Protein AF-A0A238XUE8-F1 (afdb_monomer_lite)

Organism: Halorubrum ezzemoulense (NCBI:txid337243)

Foldseek 3Di:
DAEEEFEAPEPVRVVVQVVCVVVVHHYDYHHPCPYVVVVVPPDPDDD

Radius of gyration: 14.0 Å; chains: 1; bounding box: 44×12×30 Å

Structure (mmCIF, N/CA/C/O backbone):
data_AF-A0A238XUE8-F1
#
_entry.id   AF-A0A238XUE8-F1
#
loop_
_atom_site.group_PDB
_atom_site.id
_atom_site.type_symbol
_atom_site.label_atom_id
_atom_site.label_alt_id
_atom_site.label_comp_id
_atom_site.label_asym_id
_atom_site.label_entity_id
_atom_site.label_seq_id
_atom_site.pdbx_PDB_ins_code
_atom_site.Cartn_x
_atom_site.Cartn_y
_atom_site.Cartn_z
_atom_site.occupancy
_atom_site.B_iso_or_equiv
_atom_site.auth_seq_id
_atom_site.auth_comp_id
_atom_site.auth_asym_id
_atom_site.auth_atom_id
_atom_site.pdbx_PDB_model_num
ATOM 1 N N . MET A 1 1 ? -14.571 -1.575 11.468 1.00 64.31 1 MET A N 1
ATOM 2 C CA . MET A 1 1 ? -13.310 -1.954 10.808 1.00 64.31 1 MET A CA 1
ATOM 3 C C . MET A 1 1 ? -13.428 -1.457 9.385 1.00 64.31 1 MET A C 1
ATOM 5 O O . MET A 1 1 ? -14.490 -1.659 8.808 1.00 64.31 1 MET A O 1
ATOM 9 N N . THR A 1 2 ? -12.454 -0.692 8.906 1.00 78.75 2 THR A N 1
ATOM 10 C CA . THR A 1 2 ? -12.519 -0.068 7.581 1.00 78.75 2 THR A CA 1
ATOM 11 C C . THR A 1 2 ? -11.393 -0.641 6.749 1.00 78.75 2 THR A C 1
ATOM 13 O O . THR A 1 2 ? -10.233 -0.516 7.141 1.00 78.75 2 THR A O 1
ATOM 16 N N . ASP A 1 3 ? -11.760 -1.242 5.625 1.00 91.50 3 ASP A N 1
ATOM 17 C CA . ASP A 1 3 ? -10.820 -1.856 4.700 1.00 91.50 3 ASP A CA 1
ATOM 18 C C . ASP A 1 3 ? -10.388 -0.831 3.647 1.00 91.50 3 ASP A C 1
ATOM 20 O O . ASP A 1 3 ? -11.201 -0.060 3.126 1.00 91.50 3 ASP A O 1
ATOM 24 N N . VAL A 1 4 ? -9.097 -0.810 3.335 1.00 92.25 4 VAL A N 1
ATOM 25 C CA . VAL A 1 4 ? -8.487 0.123 2.389 1.00 92.25 4 VAL A CA 1
ATOM 26 C C . VAL A 1 4 ? -7.799 -0.671 1.285 1.00 92.25 4 VAL A C 1
ATOM 28 O O . VAL A 1 4 ? -6.780 -1.323 1.506 1.00 92.25 4 VAL A O 1
ATOM 31 N N . ALA A 1 5 ? -8.339 -0.587 0.071 1.00 94.69 5 ALA A N 1
ATOM 32 C CA . ALA A 1 5 ? -7.715 -1.147 -1.122 1.00 94.69 5 ALA A CA 1
ATOM 33 C C . ALA A 1 5 ? -6.945 -0.059 -1.881 1.00 94.69 5 ALA A C 1
ATOM 35 O O . ALA A 1 5 ? -7.500 0.987 -2.220 1.00 94.69 5 ALA A O 1
ATOM 36 N N . ILE A 1 6 ? -5.668 -0.310 -2.162 1.00 92.75 6 ILE A N 1
ATOM 37 C CA . ILE A 1 6 ? -4.774 0.612 -2.868 1.00 92.75 6 ILE A CA 1
ATOM 38 C C . ILE A 1 6 ? -4.342 -0.041 -4.177 1.00 92.75 6 ILE A C 1
ATOM 40 O O . ILE A 1 6 ? -3.868 -1.173 -4.169 1.00 92.75 6 ILE A O 1
ATOM 44 N N . VAL A 1 7 ? -4.486 0.675 -5.294 1.00 92.69 7 VAL A N 1
ATOM 45 C CA . VAL A 1 7 ? -4.114 0.193 -6.632 1.00 92.69 7 VAL A CA 1
ATOM 46 C C . VAL A 1 7 ? -3.000 1.075 -7.202 1.00 92.69 7 VAL A C 1
ATOM 48 O O . VAL A 1 7 ? -3.202 2.267 -7.429 1.00 92.69 7 VAL A O 1
ATOM 51 N N . GLY A 1 8 ? -1.830 0.472 -7.420 1.00 88.69 8 GLY A N 1
ATOM 52 C CA . GLY A 1 8 ? -0.586 1.080 -7.901 1.00 88.69 8 GLY A CA 1
ATOM 53 C C . GLY A 1 8 ? 0.502 1.151 -6.819 1.00 88.69 8 GLY A C 1
ATOM 54 O O . GLY A 1 8 ? 0.336 1.845 -5.820 1.00 88.69 8 GLY A O 1
ATOM 55 N N . GLY A 1 9 ? 1.652 0.497 -7.029 1.00 88.75 9 GLY A N 1
ATOM 56 C CA . GLY A 1 9 ? 2.786 0.432 -6.087 1.00 88.75 9 GLY A CA 1
ATOM 57 C C . GLY A 1 9 ? 3.849 1.517 -6.273 1.00 88.75 9 GLY A C 1
ATOM 58 O O . GLY A 1 9 ? 5.008 1.343 -5.905 1.00 88.75 9 GLY A O 1
ATOM 59 N N . GLY A 1 10 ? 3.479 2.659 -6.854 1.00 89.00 10 GLY A N 1
ATOM 60 C CA . GLY A 1 10 ? 4.366 3.819 -6.933 1.00 89.00 10 GLY A CA 1
ATOM 61 C C . GLY A 1 10 ? 4.632 4.453 -5.556 1.00 89.00 10 GLY A C 1
ATOM 62 O O . GLY A 1 10 ? 4.027 4.063 -4.554 1.00 89.00 10 GLY A O 1
ATOM 63 N N . PRO A 1 11 ? 5.467 5.506 -5.482 1.00 90.94 11 PRO A N 1
ATOM 64 C CA . PRO A 1 11 ? 5.777 6.186 -4.219 1.00 90.94 11 PRO A CA 1
ATOM 65 C C . PRO A 1 11 ? 4.525 6.692 -3.486 1.00 90.94 11 PRO A C 1
ATOM 67 O O . PRO A 1 11 ? 4.476 6.652 -2.258 1.00 90.94 11 PRO A O 1
ATOM 70 N N . ALA A 1 12 ? 3.488 7.104 -4.222 1.00 91.19 12 ALA A N 1
ATOM 71 C CA . ALA A 1 12 ? 2.206 7.499 -3.645 1.00 91.19 12 ALA A CA 1
ATOM 72 C C . ALA A 1 12 ? 1.447 6.314 -3.014 1.00 91.19 12 ALA A C 1
ATOM 74 O O . ALA A 1 12 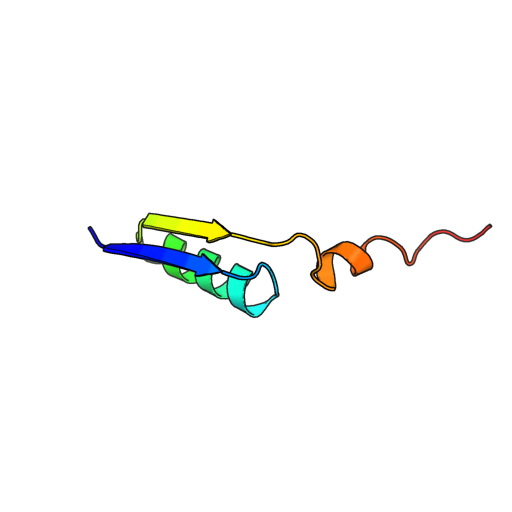? 0.987 6.430 -1.881 1.00 91.19 12 ALA A O 1
ATOM 75 N N . GLY A 1 13 ? 1.354 5.171 -3.704 1.00 91.31 13 GLY A N 1
ATOM 76 C CA . GLY A 1 13 ? 0.627 3.996 -3.211 1.00 91.31 13 GLY A CA 1
ATOM 77 C C . GLY A 1 13 ? 1.311 3.324 -2.023 1.00 91.31 13 GLY A C 1
ATOM 78 O O . GLY A 1 13 ? 0.656 3.007 -1.032 1.00 91.31 13 GLY A O 1
ATOM 79 N N . LEU A 1 14 ? 2.643 3.217 -2.058 1.00 91.81 14 LEU A N 1
ATOM 80 C CA . LEU A 1 14 ? 3.432 2.726 -0.925 1.00 91.81 14 LEU A CA 1
ATOM 81 C C . LEU A 1 14 ? 3.319 3.656 0.294 1.00 91.81 14 LEU A C 1
ATOM 83 O O . LEU A 1 14 ? 3.174 3.182 1.421 1.00 91.81 14 LEU A O 1
ATOM 87 N N . SER A 1 15 ? 3.316 4.978 0.082 1.00 93.88 15 SER A N 1
ATOM 88 C CA . SER A 1 15 ? 3.111 5.950 1.168 1.00 93.88 15 SER A CA 1
ATOM 89 C C . SER A 1 15 ? 1.702 5.863 1.759 1.00 93.88 15 SER A C 1
ATOM 91 O O . SER A 1 15 ? 1.546 5.914 2.980 1.00 93.88 15 SER A O 1
ATOM 93 N N . ALA A 1 16 ? 0.682 5.692 0.914 1.00 93.94 16 ALA A N 1
ATOM 94 C CA . ALA A 1 16 ? -0.702 5.522 1.342 1.00 93.94 16 ALA A CA 1
ATOM 95 C C . ALA A 1 16 ? -0.889 4.241 2.169 1.00 93.94 16 ALA A C 1
ATOM 97 O O . ALA A 1 16 ? -1.506 4.296 3.230 1.00 93.94 16 ALA A O 1
ATOM 98 N N . GLY A 1 17 ? -0.299 3.118 1.743 1.00 93.56 17 GLY A N 1
ATOM 99 C CA . GLY A 1 17 ? -0.353 1.850 2.479 1.00 93.56 17 GLY A CA 1
ATOM 100 C C . GLY A 1 17 ? 0.337 1.944 3.835 1.00 93.56 17 GLY A C 1
ATOM 101 O O . GLY A 1 17 ? -0.232 1.552 4.852 1.00 93.56 17 GLY A O 1
ATOM 102 N N . LEU A 1 18 ? 1.521 2.564 3.878 1.00 93.56 18 LEU A N 1
ATOM 103 C CA . LEU A 1 18 ? 2.243 2.797 5.127 1.00 93.56 18 LEU A CA 1
ATOM 104 C C . LEU A 1 18 ? 1.442 3.673 6.098 1.00 93.56 18 LEU A C 1
ATOM 106 O O . LEU A 1 18 ? 1.400 3.391 7.295 1.00 93.56 18 LEU A O 1
ATOM 110 N N . PHE A 1 19 ? 0.823 4.747 5.607 1.00 94.44 19 PHE A N 1
ATOM 111 C CA . PHE A 1 19 ? 0.044 5.6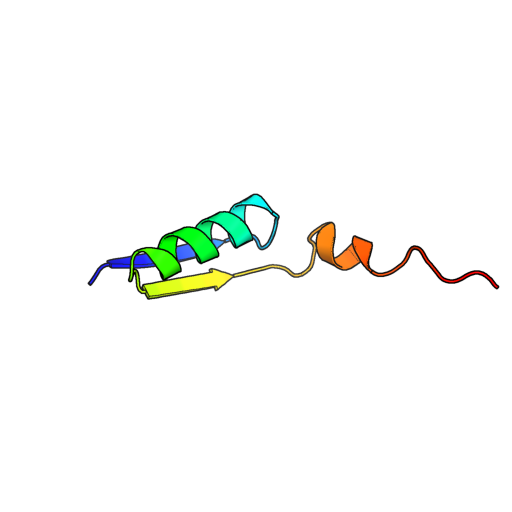47 6.452 1.00 94.44 19 PHE A CA 1
ATOM 112 C C . PHE A 1 19 ? -1.254 4.995 6.936 1.00 94.44 19 PHE A C 1
ATOM 114 O O . PHE A 1 19 ? -1.590 5.107 8.112 1.00 94.44 19 PHE A O 1
ATOM 121 N N . ALA A 1 20 ? -1.964 4.282 6.066 1.00 92.94 20 ALA A N 1
ATOM 122 C CA . ALA A 1 20 ? -3.197 3.594 6.428 1.00 92.94 20 ALA A CA 1
ATOM 123 C C . ALA A 1 20 ? -2.942 2.478 7.460 1.00 92.94 20 ALA A C 1
ATOM 125 O O . ALA A 1 20 ? -3.609 2.449 8.495 1.00 92.94 20 ALA A O 1
ATOM 126 N N . SER A 1 21 ? -1.899 1.663 7.269 1.00 91.75 21 SER A N 1
ATOM 127 C CA . SER A 1 21 ? -1.497 0.632 8.235 1.00 91.75 21 SER A CA 1
ATOM 128 C C . SER A 1 21 ? -1.080 1.228 9.590 1.00 91.75 21 SER A C 1
ATOM 130 O O . SER A 1 21 ? -1.495 0.741 10.641 1.00 91.75 21 SER A O 1
ATOM 132 N N . LYS A 1 22 ? -0.347 2.355 9.599 1.00 94.25 22 LYS A N 1
ATOM 133 C CA . LYS A 1 22 ? 0.020 3.071 10.840 1.00 94.25 22 LYS A CA 1
ATOM 134 C C . LYS A 1 22 ? -1.177 3.570 11.647 1.00 94.25 22 LYS A C 1
ATOM 136 O O . LYS A 1 22 ? -1.059 3.723 12.858 1.00 94.25 22 LYS A O 1
ATOM 141 N N . ASN A 1 23 ? -2.305 3.831 10.994 1.00 93.75 23 ASN A N 1
ATOM 142 C CA . ASN A 1 23 ? -3.540 4.252 11.651 1.00 93.75 23 ASN A CA 1
ATOM 143 C C . ASN A 1 23 ? -4.447 3.065 12.031 1.00 93.75 23 ASN A C 1
ATOM 145 O O . ASN A 1 23 ? -5.595 3.276 12.416 1.00 93.75 23 ASN A O 1
ATOM 149 N N . GLY A 1 24 ? -3.948 1.826 11.937 1.00 92.31 24 GLY A N 1
ATOM 150 C CA . GLY A 1 24 ? -4.686 0.620 12.318 1.00 92.31 24 GLY A CA 1
ATOM 151 C C . GLY A 1 24 ? -5.805 0.243 11.346 1.00 92.31 24 GLY A C 1
ATOM 152 O O . GLY A 1 24 ? -6.744 -0.444 11.744 1.00 92.31 24 GLY A O 1
ATOM 153 N N . LEU A 1 25 ? -5.734 0.717 10.098 1.00 94.25 25 LEU A N 1
ATOM 154 C CA . LEU A 1 25 ? -6.655 0.315 9.038 1.00 94.25 25 LEU A CA 1
ATOM 155 C C . LEU A 1 25 ? -6.177 -0.990 8.405 1.00 94.25 25 LEU A C 1
ATOM 157 O O . LEU A 1 25 ? -4.972 -1.198 8.248 1.00 94.25 25 LEU A O 1
ATOM 161 N N . ASP A 1 26 ? -7.126 -1.841 8.023 1.00 92.88 26 ASP A N 1
ATOM 162 C CA . ASP A 1 26 ? -6.819 -3.073 7.305 1.00 92.88 26 ASP A CA 1
ATOM 163 C C . 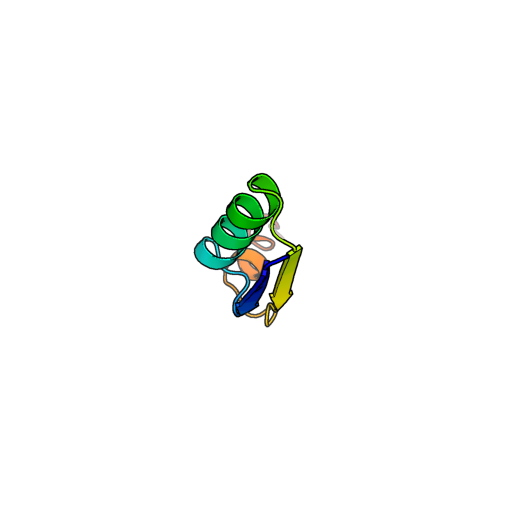ASP A 1 26 ? -6.614 -2.733 5.826 1.00 92.88 26 ASP A C 1
ATOM 165 O O . ASP A 1 26 ? -7.470 -2.108 5.196 1.00 92.88 26 ASP A O 1
ATOM 169 N N . THR A 1 27 ? -5.436 -3.035 5.286 1.00 92.50 27 THR A N 1
ATOM 170 C CA . THR A 1 27 ? -4.981 -2.494 3.997 1.00 92.50 27 THR A CA 1
ATOM 171 C C . THR A 1 27 ? -4.476 -3.583 3.071 1.00 92.50 27 THR A C 1
ATOM 173 O O . THR A 1 27 ? -3.598 -4.356 3.451 1.00 92.50 27 THR A O 1
ATOM 176 N N . VAL A 1 28 ? -4.934 -3.560 1.819 1.00 93.25 28 VAL A N 1
ATOM 177 C CA . VAL A 1 28 ? -4.421 -4.398 0.729 1.00 93.25 28 VAL A CA 1
ATOM 178 C C . VAL A 1 28 ? -3.871 -3.515 -0.395 1.00 93.25 28 VAL A C 1
ATOM 180 O O . VAL A 1 28 ? -4.533 -2.582 -0.851 1.00 93.25 28 VAL A O 1
ATOM 183 N N . LEU A 1 29 ? -2.637 -3.789 -0.826 1.00 90.50 29 LEU A N 1
ATOM 184 C CA . LEU A 1 29 ? -1.950 -3.078 -1.908 1.00 90.50 29 LEU A CA 1
ATOM 185 C C . LEU A 1 29 ? -1.850 -3.996 -3.131 1.00 90.50 29 LEU A C 1
ATOM 187 O O . LEU A 1 29 ? -1.260 -5.070 -3.053 1.00 90.50 29 LEU A O 1
ATOM 191 N N . PHE A 1 30 ? -2.380 -3.541 -4.260 1.00 89.75 30 PHE A N 1
ATOM 192 C CA . PHE A 1 30 ? -2.223 -4.172 -5.564 1.00 89.75 30 PHE A CA 1
ATOM 193 C C . PHE A 1 30 ? -1.234 -3.356 -6.391 1.00 89.75 30 PHE A C 1
ATOM 195 O O . PHE A 1 30 ? -1.520 -2.211 -6.741 1.00 89.75 30 PHE A O 1
ATOM 202 N N . ASP A 1 31 ? -0.080 -3.933 -6.711 1.00 84.62 31 ASP A N 1
ATOM 203 C CA . ASP A 1 31 ? 0.882 -3.351 -7.646 1.00 84.62 31 ASP A CA 1
ATOM 204 C C . ASP A 1 31 ? 0.924 -4.160 -8.946 1.00 84.62 31 ASP A C 1
ATOM 206 O O . ASP A 1 31 ? 0.666 -5.362 -8.946 1.00 84.62 31 ASP A O 1
ATOM 210 N N . THR A 1 32 ? 1.232 -3.494 -10.057 1.00 79.00 32 THR A N 1
ATOM 211 C CA . THR A 1 32 ? 1.368 -4.126 -11.375 1.00 79.00 32 THR A CA 1
ATOM 212 C C . THR A 1 32 ? 2.812 -4.510 -11.699 1.00 79.00 32 THR A C 1
ATOM 214 O O . THR A 1 32 ? 3.060 -4.909 -12.828 1.00 79.00 32 THR A O 1
ATOM 217 N N . ASP A 1 33 ? 3.770 -4.333 -10.777 1.00 67.75 33 ASP A N 1
ATOM 218 C CA . ASP A 1 33 ? 5.230 -4.497 -10.966 1.00 67.75 33 ASP A CA 1
ATOM 219 C C . ASP A 1 33 ? 5.867 -3.642 -12.091 1.00 67.75 33 ASP A C 1
ATOM 221 O O . ASP A 1 33 ? 7.084 -3.570 -12.233 1.00 67.75 33 ASP A O 1
ATOM 225 N N . GLU A 1 34 ? 5.064 -2.896 -12.848 1.00 64.38 34 GL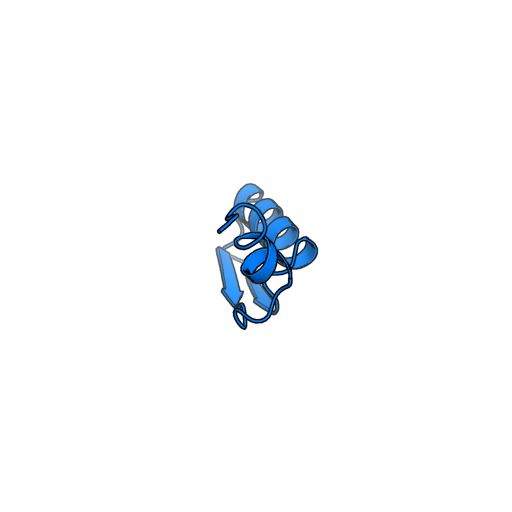U A N 1
ATOM 226 C CA . GLU A 1 34 ? 5.476 -1.989 -13.932 1.00 64.38 34 GLU A CA 1
ATOM 227 C C . GLU A 1 34 ? 5.975 -0.617 -13.428 1.00 64.38 34 GLU A C 1
ATOM 229 O O . GLU A 1 34 ? 6.162 0.326 -14.203 1.00 64.38 34 GLU A O 1
ATOM 234 N N . THR A 1 35 ? 6.152 -0.439 -12.116 1.00 62.38 35 THR A N 1
ATOM 235 C CA . THR A 1 35 ? 6.507 0.872 -11.560 1.00 62.38 35 THR A CA 1
ATOM 236 C C . THR A 1 35 ? 7.993 1.190 -11.742 1.00 62.38 35 THR A C 1
ATOM 238 O O . THR A 1 35 ? 8.869 0.327 -11.706 1.00 62.38 35 THR A O 1
ATOM 241 N N . TRP A 1 36 ? 8.312 2.480 -11.893 1.00 56.81 36 TRP A N 1
ATOM 242 C CA . TRP A 1 36 ? 9.691 2.966 -12.041 1.00 56.81 36 TRP A CA 1
ATOM 243 C C . TRP A 1 36 ? 10.633 2.528 -10.907 1.00 56.81 36 TRP A C 1
ATOM 245 O O . TRP A 1 36 ? 11.831 2.391 -11.144 1.00 56.81 36 TRP A O 1
ATOM 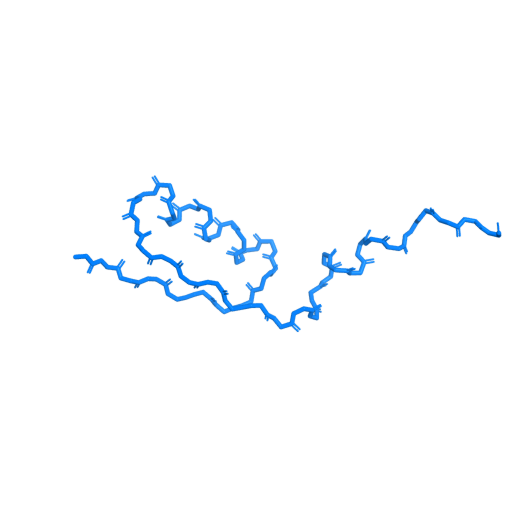255 N N . MET A 1 37 ? 10.116 2.271 -9.700 1.00 59.69 37 MET A N 1
ATOM 256 C CA . MET A 1 37 ? 10.922 1.772 -8.578 1.00 59.69 37 MET A CA 1
ATOM 257 C C . MET A 1 37 ? 11.472 0.363 -8.843 1.00 59.69 37 MET A C 1
ATOM 259 O O . MET A 1 37 ? 12.590 0.067 -8.431 1.00 59.69 37 MET A O 1
ATOM 263 N N . HIS A 1 38 ? 10.755 -0.464 -9.609 1.00 57.56 38 HIS A N 1
ATOM 264 C CA . HIS A 1 38 ? 11.226 -1.780 -10.044 1.00 57.56 38 HIS A CA 1
ATOM 265 C C . HIS A 1 38 ? 12.364 -1.663 -11.081 1.00 57.56 38 HIS A C 1
ATOM 267 O O . HIS A 1 38 ? 13.311 -2.449 -11.076 1.00 57.56 38 HIS A O 1
ATOM 273 N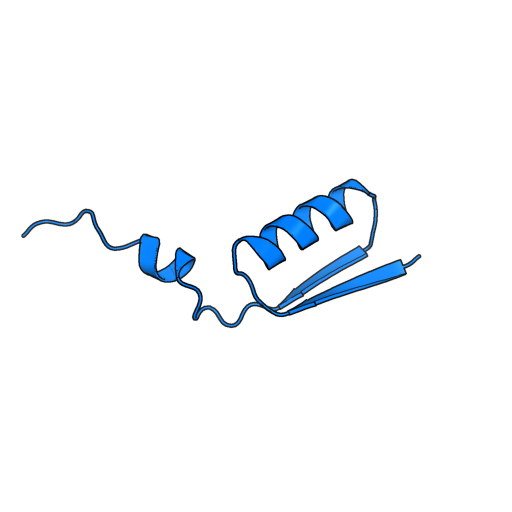 N . LYS A 1 39 ? 12.350 -0.612 -11.920 1.00 51.62 39 LYS A N 1
ATOM 274 C CA . LYS A 1 39 ? 13.460 -0.283 -12.841 1.00 51.62 39 LYS A CA 1
ATOM 275 C C . LYS A 1 39 ? 14.643 0.417 -12.172 1.00 51.62 39 LYS A C 1
ATOM 277 O O . LYS A 1 39 ? 15.746 0.392 -12.715 1.00 51.62 39 LYS A O 1
ATOM 282 N N . ALA A 1 40 ? 14.453 1.001 -10.990 1.00 55.31 40 ALA A N 1
ATOM 283 C CA . ALA A 1 40 ? 15.526 1.653 -10.243 1.00 55.31 40 ALA A CA 1
ATOM 284 C C . ALA A 1 40 ? 16.588 0.664 -9.711 1.00 55.31 40 ALA A C 1
ATOM 286 O O . ALA A 1 40 ? 17.644 1.102 -9.257 1.00 55.31 40 ALA A O 1
ATOM 287 N N . HIS A 1 41 ? 16.361 -0.656 -9.811 1.00 56.03 41 HIS A N 1
ATOM 288 C CA . HIS A 1 41 ? 17.324 -1.681 -9.389 1.00 56.03 41 HIS A CA 1
ATOM 289 C C . HIS A 1 41 ? 18.413 -2.037 -10.428 1.00 56.03 41 HIS A C 1
ATOM 291 O O . HIS A 1 41 ? 19.324 -2.788 -10.102 1.00 56.03 41 HIS A O 1
ATOM 297 N N . PHE A 1 42 ? 18.423 -1.475 -11.644 1.00 45.34 42 PHE A N 1
ATOM 298 C CA . PHE A 1 42 ? 19.497 -1.753 -12.617 1.00 45.34 42 PHE A CA 1
ATOM 299 C C . PHE A 1 42 ? 20.154 -0.479 -13.150 1.00 45.34 42 PHE A C 1
ATOM 301 O O . PHE A 1 42 ? 19.913 -0.034 -14.268 1.00 45.34 42 PHE A O 1
ATOM 308 N N . GLY A 1 43 ? 21.027 0.095 -12.319 1.00 52.12 43 GLY A N 1
ATOM 309 C CA . GLY A 1 43 ? 21.886 1.228 -12.673 1.00 52.12 43 GLY A CA 1
ATOM 310 C C . GLY A 1 43 ? 23.270 1.207 -12.017 1.00 52.12 43 GLY A C 1
ATOM 311 O O . GLY A 1 43 ? 23.916 2.247 -11.953 1.00 52.12 43 GLY A O 1
ATOM 312 N N . PHE A 1 44 ? 23.739 0.059 -11.511 1.00 51.56 44 PHE A N 1
ATOM 313 C CA . PHE A 1 44 ? 25.116 -0.083 -11.019 1.00 51.56 44 PHE A CA 1
ATOM 314 C C . PHE A 1 44 ? 25.703 -1.452 -11.380 1.00 51.56 44 PHE A C 1
ATOM 316 O O . PHE A 1 44 ? 25.913 -2.320 -10.542 1.00 51.56 44 PHE A O 1
ATOM 323 N N . GLY A 1 45 ? 25.948 -1.641 -12.671 1.00 46.44 45 GLY A N 1
ATOM 324 C CA . GLY A 1 45 ? 26.641 -2.800 -13.215 1.00 46.44 45 GLY A CA 1
ATOM 325 C C . GLY A 1 45 ? 27.304 -2.394 -14.516 1.00 46.44 45 GLY A C 1
ATOM 326 O O . GLY A 1 45 ? 26.702 -2.468 -15.581 1.00 46.44 45 GLY A O 1
ATOM 327 N N . ARG A 1 46 ? 28.528 -1.875 -14.391 1.00 50.81 46 ARG A N 1
ATOM 328 C CA . ARG A 1 46 ? 29.516 -1.841 -15.473 1.00 50.81 46 ARG A CA 1
ATOM 329 C C . ARG A 1 46 ? 29.690 -3.259 -16.037 1.00 50.81 46 ARG A C 1
ATOM 331 O O . ARG A 1 46 ? 29.450 -4.201 -15.294 1.00 50.81 46 ARG A O 1
ATOM 338 N N . HIS A 1 47 ? 30.116 -3.333 -17.302 1.00 37.31 47 HIS A N 1
ATOM 339 C CA . HIS A 1 47 ? 30.950 -4.393 -17.894 1.00 37.31 47 HIS A CA 1
ATOM 340 C C . HIS A 1 47 ? 31.085 -5.711 -17.123 1.00 37.31 47 HIS A C 1
ATOM 342 O O . HIS A 1 47 ? 31.670 -5.681 -16.017 1.00 37.31 47 HIS A O 1
#

Secondary structure (DSSP, 8-state):
--EEEEE--SHHHHHHHHHHHHTT-EEEEE--S-SHHHHTT-S----

Sequence (47 aa):
MTDVAIVGGGPAGLSAGLFASKNGLDTVLFDTDETWMHKAHFGFGRH

InterPro domains:
  IPR023753 FAD/NAD(P)-binding domain [PF07992] (2-38)
  IPR036188 FAD/NAD(P)-binding domain superfamily [G3DSA:3.50.50.60] (3-43)
  IPR036188 FAD/NAD(P)-binding domain superfamily [SSF51905] (1-35)

pLDDT: mean 78.83, std 18.0, range [37.31, 94.69]